Protein AF-A0A7K3S400-F1 (afdb_monomer_lite)

Structure (mmCIF, N/CA/C/O backbone):
data_AF-A0A7K3S400-F1
#
_entry.id   AF-A0A7K3S400-F1
#
loop_
_atom_site.group_PDB
_atom_site.id
_atom_site.type_symbol
_atom_site.label_atom_id
_atom_site.label_alt_id
_atom_site.label_comp_id
_atom_site.label_asym_id
_atom_site.label_entity_id
_atom_site.label_seq_id
_atom_site.pdbx_PDB_ins_code
_atom_site.Cartn_x
_atom_site.Cartn_y
_atom_site.Cartn_z
_atom_site.occupancy
_atom_site.B_iso_or_equiv
_atom_site.auth_seq_id
_atom_site.auth_comp_id
_atom_site.auth_asym_id
_atom_site.auth_atom_id
_atom_site.pdbx_PDB_model_num
ATOM 1 N N . MET A 1 1 ? -68.371 36.611 56.544 1.00 43.25 1 MET A N 1
ATOM 2 C CA . MET A 1 1 ? -67.011 36.038 56.450 1.00 43.25 1 MET A CA 1
ATOM 3 C C . MET A 1 1 ? -66.649 35.978 54.975 1.00 43.25 1 MET A C 1
ATOM 5 O O . MET A 1 1 ? -67.252 35.197 54.255 1.00 43.25 1 MET A O 1
ATOM 9 N N . ILE A 1 2 ? -65.786 36.878 54.501 1.00 48.59 2 ILE A N 1
ATOM 10 C CA . ILE A 1 2 ? -65.382 36.959 53.089 1.00 48.59 2 ILE A CA 1
ATOM 11 C C . ILE A 1 2 ? -64.054 36.212 52.967 1.00 48.59 2 ILE A C 1
ATOM 13 O O . ILE A 1 2 ? -63.055 36.638 53.541 1.00 48.59 2 ILE A O 1
ATOM 17 N N . VAL A 1 3 ? -64.057 35.078 52.267 1.00 57.28 3 VAL A N 1
ATOM 18 C CA . VAL A 1 3 ? -62.841 34.327 51.934 1.00 57.28 3 VAL A CA 1
ATOM 19 C C . VAL A 1 3 ? -62.101 35.106 50.848 1.00 57.28 3 VAL A C 1
ATOM 21 O O . VAL A 1 3 ? -62.495 35.101 49.682 1.00 57.28 3 VAL A O 1
ATOM 24 N N . MET A 1 4 ? -61.042 35.819 51.235 1.00 53.94 4 MET A N 1
ATOM 25 C CA . MET A 1 4 ? -60.085 36.392 50.289 1.00 53.94 4 MET A CA 1
ATOM 26 C C . MET A 1 4 ? -59.385 35.248 49.551 1.00 53.94 4 MET A C 1
ATOM 28 O O . MET A 1 4 ? -58.567 34.527 50.117 1.00 53.94 4 MET A O 1
ATOM 32 N N . SER A 1 5 ? -59.739 35.072 48.283 1.00 62.72 5 SER A N 1
ATOM 33 C CA . SER A 1 5 ? -59.093 34.123 47.379 1.00 62.72 5 SER A CA 1
ATOM 34 C C . SER A 1 5 ? -57.832 34.785 46.826 1.00 62.72 5 SER A C 1
ATOM 36 O O . SER A 1 5 ? -57.925 35.721 46.035 1.00 62.72 5 SER A O 1
ATOM 38 N N . ILE A 1 6 ? -56.653 34.352 47.269 1.00 66.12 6 ILE A N 1
ATOM 39 C CA . ILE A 1 6 ? -55.376 34.824 46.718 1.00 66.12 6 ILE A CA 1
ATOM 40 C C . ILE A 1 6 ? -55.213 34.205 45.318 1.00 66.12 6 ILE A C 1
ATOM 42 O O . ILE A 1 6 ? -55.325 32.981 45.198 1.00 66.12 6 ILE A O 1
ATOM 46 N N . PRO A 1 7 ? -54.929 34.983 44.257 1.00 62.22 7 PRO A N 1
ATOM 47 C CA . PRO A 1 7 ? -54.569 34.410 42.968 1.00 62.22 7 PRO A CA 1
ATOM 48 C C . PRO A 1 7 ? -53.211 33.709 43.102 1.00 62.22 7 PRO A C 1
ATOM 50 O O . PRO A 1 7 ? -52.197 34.342 43.393 1.00 62.22 7 PRO A O 1
ATOM 53 N N . GLN A 1 8 ? -53.187 32.387 42.919 1.00 60.69 8 GLN A N 1
ATOM 54 C CA . GLN A 1 8 ? -51.947 31.618 42.821 1.00 60.69 8 GLN A CA 1
ATOM 55 C C . GLN A 1 8 ? -51.192 32.087 41.570 1.00 60.69 8 GLN A C 1
ATOM 57 O O . GLN A 1 8 ? -51.557 31.748 40.444 1.00 60.69 8 GLN A O 1
ATOM 62 N N . ALA A 1 9 ? -50.159 32.907 41.761 1.00 63.12 9 ALA A N 1
ATOM 63 C CA . ALA A 1 9 ? -49.224 33.247 40.703 1.00 63.12 9 ALA A CA 1
ATOM 64 C C . ALA A 1 9 ? -48.483 31.965 40.296 1.00 63.12 9 ALA A C 1
ATOM 66 O O . ALA A 1 9 ? -47.734 31.389 41.083 1.00 63.12 9 ALA A O 1
ATOM 67 N N . ASN A 1 10 ? -48.741 31.497 39.075 1.00 63.38 10 ASN A N 1
ATOM 68 C CA . ASN A 1 10 ? -48.113 30.321 38.487 1.00 63.38 10 ASN A CA 1
ATOM 69 C C . ASN A 1 10 ? -46.596 30.562 38.374 1.00 63.38 10 ASN A C 1
ATOM 71 O O . ASN A 1 10 ? -46.142 31.270 37.474 1.00 63.38 10 ASN A O 1
ATOM 75 N N . ALA A 1 11 ? -45.816 30.037 39.320 1.00 63.47 11 ALA A N 1
ATOM 76 C CA . ALA A 1 11 ? -44.365 30.169 39.302 1.00 63.47 11 ALA A CA 1
ATOM 77 C C . ALA A 1 11 ? -43.780 29.350 38.132 1.00 63.47 11 ALA A C 1
ATOM 79 O O . ALA A 1 11 ? -44.200 28.207 37.922 1.00 63.47 11 ALA A O 1
ATOM 80 N N . PRO A 1 12 ? -42.813 29.888 37.364 1.00 61.78 12 PRO A N 1
ATOM 81 C CA . PRO A 1 12 ? -42.156 29.128 36.312 1.00 61.78 12 PRO A CA 1
ATOM 82 C C . PRO A 1 12 ? -41.442 27.924 36.932 1.00 61.78 12 PRO A C 1
ATOM 84 O O . PRO A 1 12 ? -40.574 28.052 37.795 1.00 61.78 12 PRO A O 1
ATOM 87 N N . GLN A 1 13 ? -41.856 26.737 36.500 1.00 64.38 13 GLN A N 1
ATOM 88 C CA . GLN A 1 13 ? -41.310 25.462 36.943 1.00 64.38 13 GLN A CA 1
ATOM 89 C C . GLN A 1 13 ? -39.895 25.356 36.371 1.00 64.38 13 GLN A C 1
ATOM 91 O O . GLN A 1 13 ? -39.720 25.075 35.184 1.00 64.38 13 GLN A O 1
ATOM 96 N N . TRP A 1 14 ? -38.880 25.634 37.188 1.00 62.66 14 TRP A N 1
ATOM 97 C CA . TRP A 1 14 ? -37.486 25.408 36.820 1.00 62.66 14 TRP A CA 1
ATOM 98 C C . TRP A 1 14 ? -37.253 23.905 36.653 1.00 62.66 14 TRP A C 1
ATOM 100 O O . TRP A 1 14 ? -36.912 23.201 37.600 1.00 62.66 14 TRP A O 1
ATOM 110 N N . GLN A 1 15 ? -37.473 23.397 35.441 1.00 68.50 15 GLN A N 1
ATOM 111 C CA . GLN A 1 15 ? -37.032 22.062 35.068 1.00 68.50 15 GLN A CA 1
ATOM 112 C C . GLN A 1 15 ? -35.504 22.093 34.931 1.00 68.50 15 GLN A C 1
ATOM 114 O O . GLN A 1 15 ? -34.984 22.936 34.193 1.00 68.50 15 GLN A O 1
ATOM 119 N N . PRO A 1 16 ? -34.762 21.200 35.608 1.00 67.56 16 PRO A N 1
ATOM 120 C CA . PRO A 1 16 ? -33.333 21.062 35.378 1.00 67.56 16 PRO A CA 1
ATOM 121 C C . PRO A 1 16 ? -33.105 20.729 33.901 1.00 67.56 16 PRO A C 1
ATOM 123 O O . PRO A 1 16 ? -33.532 19.676 33.424 1.00 67.56 16 PRO A O 1
ATOM 126 N N . GLN A 1 17 ? -32.463 21.628 33.153 1.00 68.81 17 GLN A N 1
ATOM 127 C CA . GLN A 1 17 ? -32.047 21.320 31.789 1.00 68.81 17 GLN A CA 1
ATOM 128 C C . GLN A 1 17 ? -31.092 20.119 31.836 1.00 68.81 17 GLN A C 1
ATOM 130 O O . GLN A 1 17 ? -30.155 20.124 32.642 1.00 68.81 17 GLN A O 1
ATOM 135 N N . PRO A 1 18 ? -31.301 19.080 31.005 1.00 69.75 18 PRO A N 1
ATOM 136 C CA . PRO A 1 18 ? -30.368 17.969 30.943 1.00 69.75 18 PRO A CA 1
ATOM 137 C C . PRO A 1 18 ? -28.983 18.519 30.576 1.00 69.75 18 PRO A C 1
ATOM 139 O O . PRO A 1 18 ? -28.890 19.393 29.707 1.00 69.75 18 PRO A O 1
ATOM 142 N N . PRO A 1 19 ? -27.908 18.047 31.231 1.00 76.12 19 PRO A N 1
ATOM 143 C CA . PRO A 1 19 ? -26.578 18.596 31.024 1.00 76.12 19 PRO A CA 1
ATOM 144 C C . PRO A 1 19 ? -26.208 18.540 29.534 1.00 76.12 19 PRO A C 1
ATOM 146 O O . PRO A 1 19 ? -26.548 17.561 28.855 1.00 76.12 19 PRO A O 1
ATOM 149 N N . PRO A 1 20 ? -25.516 19.565 29.000 1.00 70.62 20 PRO A N 1
ATOM 150 C CA . PRO A 1 20 ? -25.099 19.579 27.607 1.00 70.62 20 PRO A CA 1
ATOM 151 C C . PRO A 1 20 ? -24.282 18.317 27.327 1.00 70.62 20 PRO A C 1
ATOM 153 O O . PRO A 1 20 ? -23.253 18.069 27.959 1.00 70.62 20 PRO A O 1
ATOM 156 N N . ARG A 1 21 ? -24.772 17.481 26.403 1.00 65.06 21 ARG A N 1
ATOM 157 C CA . ARG A 1 21 ? -24.089 16.246 26.003 1.00 65.06 21 ARG A CA 1
ATOM 158 C C . ARG A 1 21 ? -22.699 16.633 25.517 1.00 65.06 21 ARG A C 1
ATOM 160 O O . ARG A 1 21 ? -22.576 17.303 24.491 1.00 65.06 21 ARG A O 1
ATOM 167 N N . SER A 1 22 ? -21.667 16.243 26.264 1.00 65.19 22 SER A N 1
ATOM 168 C CA . SER A 1 22 ? -20.299 16.588 25.896 1.00 65.19 22 SER A CA 1
ATOM 169 C C . SER A 1 22 ? -20.015 16.057 24.484 1.00 65.19 22 SER A C 1
ATOM 171 O O . SER A 1 22 ? -20.417 14.933 24.148 1.00 65.19 22 SER A O 1
ATOM 173 N N . PRO A 1 23 ? -19.374 16.855 23.612 1.00 62.19 23 PRO A N 1
ATOM 174 C CA . PRO A 1 23 ? -19.024 16.394 22.283 1.00 62.19 23 PRO A CA 1
ATOM 175 C C . PRO A 1 23 ? -18.038 15.244 22.464 1.00 62.19 23 PRO A C 1
ATOM 177 O O . PRO A 1 23 ? -16.897 15.450 22.881 1.00 62.19 23 PRO A O 1
ATOM 180 N N . ARG A 1 24 ? -18.500 14.012 22.205 1.00 59.25 24 ARG A N 1
ATOM 181 C CA . ARG A 1 24 ? -17.674 12.802 22.268 1.00 59.25 24 ARG A CA 1
ATOM 182 C C . ARG A 1 24 ? -16.384 13.091 21.509 1.00 59.25 24 ARG A C 1
ATOM 184 O O . ARG A 1 24 ? -16.431 13.319 20.299 1.00 59.25 24 ARG A O 1
ATOM 191 N N . LYS A 1 25 ? -15.251 13.126 22.222 1.00 54.25 25 LYS A N 1
ATOM 192 C CA . LYS A 1 25 ? -13.927 13.351 21.634 1.00 54.25 25 LYS A CA 1
ATOM 193 C C . LYS A 1 25 ? -13.743 12.313 20.530 1.00 54.25 25 LYS A C 1
ATOM 195 O O . LYS A 1 25 ? -13.561 11.128 20.796 1.00 54.25 25 LYS A O 1
ATOM 200 N N . LYS A 1 26 ? -13.895 12.754 19.280 1.00 58.75 26 LYS A N 1
ATOM 201 C CA . LYS A 1 26 ? -13.802 11.898 18.098 1.00 58.75 26 LYS A CA 1
ATOM 202 C C . LYS A 1 26 ? -12.414 11.264 18.099 1.00 58.75 26 LYS A C 1
ATOM 204 O O . LYS A 1 26 ? -11.418 11.979 18.146 1.00 58.75 26 LYS A O 1
ATOM 209 N N . HIS A 1 27 ? -12.375 9.936 18.061 1.00 60.62 27 HIS A N 1
ATOM 210 C CA . HIS A 1 27 ? -11.175 9.105 17.998 1.00 60.62 27 HIS A CA 1
ATOM 211 C C . HIS A 1 27 ? -10.303 9.473 16.780 1.00 60.62 27 HIS A C 1
ATOM 213 O O . HIS A 1 27 ? -10.408 8.850 15.729 1.00 60.62 27 HIS A O 1
ATOM 219 N N . ARG A 1 28 ? -9.451 10.501 16.898 1.00 66.75 28 ARG A N 1
ATOM 220 C CA . ARG A 1 28 ? -8.543 10.927 15.816 1.00 66.75 28 ARG A CA 1
ATOM 221 C C . ARG A 1 28 ? -7.261 10.099 15.747 1.00 66.75 28 ARG A C 1
ATOM 223 O O . ARG A 1 28 ? -6.623 10.082 14.706 1.00 66.75 28 ARG A O 1
ATOM 230 N N . VAL A 1 29 ? -6.924 9.380 16.819 1.00 68.06 29 VAL A N 1
ATOM 231 C CA . VAL A 1 29 ? -5.706 8.554 16.910 1.00 68.06 29 VAL A CA 1
ATOM 232 C C . VAL A 1 29 ? -5.695 7.443 15.854 1.00 68.06 29 VAL A C 1
ATOM 234 O O . VAL A 1 29 ? -4.664 7.173 15.257 1.00 68.06 29 VAL A O 1
ATOM 237 N N . PHE A 1 30 ? -6.850 6.848 15.548 1.00 64.19 30 PHE A N 1
ATOM 238 C CA . PHE A 1 30 ? -6.938 5.786 14.541 1.00 64.19 30 PHE A CA 1
ATOM 239 C C . PHE A 1 30 ? -6.718 6.305 13.113 1.00 64.19 30 PHE A C 1
ATOM 241 O O . PHE A 1 30 ? -5.998 5.688 12.335 1.00 64.19 30 PHE A O 1
ATOM 248 N N . LEU A 1 31 ? -7.287 7.473 12.792 1.00 73.19 31 LEU A N 1
ATOM 249 C CA . LEU A 1 31 ? -7.060 8.128 11.501 1.00 73.19 31 LEU A CA 1
ATOM 250 C C . LEU A 1 31 ? -5.572 8.464 11.332 1.00 73.19 31 LEU A C 1
ATOM 252 O O . LEU A 1 31 ? -5.038 8.300 10.247 1.00 73.19 31 LEU A O 1
ATOM 256 N N . TRP A 1 32 ? -4.890 8.835 12.418 1.00 78.31 32 TRP A N 1
ATOM 257 C CA . TRP A 1 32 ? -3.443 9.053 12.422 1.00 78.31 32 TRP A CA 1
ATOM 258 C C . TRP A 1 32 ? -2.621 7.783 12.167 1.00 78.31 32 TRP A C 1
ATOM 260 O O . TRP A 1 32 ? -1.641 7.862 11.437 1.00 78.31 32 TRP A O 1
ATOM 270 N N . VAL A 1 33 ? -3.007 6.622 12.710 1.00 81.19 33 VAL A N 1
ATOM 271 C CA . VAL A 1 33 ? -2.308 5.349 12.432 1.00 81.19 33 VAL A CA 1
ATOM 272 C C . VAL A 1 33 ? -2.476 4.945 10.969 1.00 81.19 33 VAL A C 1
ATOM 274 O O . VAL A 1 33 ? -1.486 4.654 10.306 1.00 81.19 33 VAL A O 1
ATOM 277 N N . PHE A 1 34 ? -3.708 4.992 10.449 1.00 81.94 34 PHE A N 1
ATOM 278 C CA . PHE A 1 34 ? -3.977 4.745 9.030 1.00 81.94 34 PHE A CA 1
ATOM 279 C C . PHE A 1 34 ? -3.169 5.699 8.145 1.00 81.94 34 PHE A C 1
ATOM 281 O O . PHE A 1 34 ? -2.462 5.264 7.246 1.00 81.94 34 PHE A O 1
ATOM 288 N N . LEU A 1 35 ? -3.201 6.997 8.459 1.00 85.81 35 LEU A N 1
ATOM 289 C CA . LEU A 1 35 ? -2.462 8.017 7.724 1.00 85.81 35 LEU A CA 1
ATOM 290 C C . LEU A 1 35 ? -0.945 7.795 7.784 1.00 85.81 35 LEU A C 1
ATOM 292 O O . LEU A 1 35 ? -0.278 7.985 6.776 1.00 85.81 35 LEU A O 1
ATOM 296 N N . GLY A 1 36 ? -0.402 7.373 8.928 1.00 88.50 36 GLY A N 1
ATOM 297 C CA . GLY A 1 36 ? 1.021 7.067 9.075 1.00 88.50 36 GLY A CA 1
ATOM 298 C C . GLY A 1 36 ? 1.456 5.871 8.230 1.00 88.50 36 GLY A C 1
ATOM 299 O O . GLY A 1 36 ? 2.476 5.949 7.551 1.00 88.50 36 GLY A O 1
ATOM 300 N N . VAL A 1 37 ? 0.662 4.796 8.220 1.00 87.94 37 VAL A N 1
ATOM 301 C CA . VAL A 1 37 ? 0.926 3.615 7.381 1.00 87.94 37 VAL A CA 1
ATOM 302 C C . VAL A 1 37 ? 0.807 3.967 5.896 1.00 87.94 37 VAL A C 1
ATOM 304 O O . VAL A 1 37 ? 1.712 3.635 5.134 1.00 87.94 37 VAL A O 1
ATOM 307 N N . GLN A 1 38 ? -0.225 4.720 5.493 1.00 89.00 38 GLN A N 1
ATOM 308 C CA . GLN A 1 38 ? -0.350 5.209 4.114 1.00 89.00 38 GLN A CA 1
ATOM 309 C C . GLN A 1 38 ? 0.842 6.069 3.706 1.00 89.00 38 GLN A C 1
ATOM 311 O O . GLN A 1 38 ? 1.369 5.899 2.614 1.00 89.00 38 GLN A O 1
ATOM 316 N N . LEU A 1 39 ? 1.283 6.986 4.571 1.00 93.12 39 LEU A N 1
ATOM 317 C CA . LEU A 1 39 ? 2.412 7.860 4.270 1.00 93.12 39 LEU A CA 1
ATOM 318 C C . LEU A 1 39 ? 3.712 7.060 4.129 1.00 93.12 39 LEU A C 1
ATOM 320 O O . LEU A 1 39 ? 4.500 7.349 3.236 1.00 93.12 39 LEU A O 1
ATOM 324 N N . LEU A 1 40 ? 3.917 6.035 4.960 1.00 92.44 40 LEU A N 1
ATOM 325 C CA . LEU A 1 40 ? 5.066 5.135 4.857 1.00 92.44 40 LEU A CA 1
ATOM 326 C C . LEU A 1 40 ? 5.084 4.409 3.504 1.00 92.44 40 LEU A C 1
ATOM 328 O O . LEU A 1 40 ? 6.095 4.453 2.804 1.00 92.44 40 LEU A O 1
ATOM 332 N N . PHE A 1 41 ? 3.968 3.779 3.122 1.00 89.75 41 PHE A N 1
ATOM 333 C CA . PHE A 1 41 ? 3.857 3.080 1.839 1.00 89.75 41 PHE A CA 1
ATOM 334 C C . PHE A 1 41 ? 3.972 4.030 0.650 1.00 89.75 41 PHE A C 1
ATOM 336 O O . PHE A 1 41 ? 4.627 3.697 -0.331 1.00 89.75 41 PHE A O 1
ATOM 343 N N . LEU A 1 42 ? 3.406 5.231 0.755 1.00 91.81 42 LEU A N 1
ATOM 344 C CA . LEU A 1 42 ? 3.511 6.257 -0.274 1.00 91.81 42 LEU A CA 1
ATOM 345 C C . LEU A 1 42 ? 4.959 6.730 -0.456 1.00 91.81 42 LEU A C 1
ATOM 347 O O . LEU A 1 42 ? 5.429 6.821 -1.586 1.00 91.81 42 LEU A O 1
ATOM 351 N N . ILE A 1 43 ? 5.682 6.998 0.636 1.00 93.81 43 ILE A N 1
ATOM 352 C CA . ILE A 1 43 ? 7.106 7.362 0.582 1.00 93.81 43 ILE A CA 1
ATOM 353 C C . ILE A 1 43 ? 7.911 6.224 -0.052 1.00 93.81 43 ILE A C 1
ATOM 355 O O . ILE A 1 43 ? 8.748 6.473 -0.917 1.00 93.81 43 ILE A O 1
ATOM 359 N N . TRP A 1 44 ? 7.635 4.978 0.336 1.00 91.31 44 TRP A N 1
ATOM 360 C CA . TRP A 1 44 ? 8.314 3.808 -0.215 1.00 91.31 44 TRP A CA 1
ATOM 361 C C . TRP A 1 44 ? 8.019 3.600 -1.708 1.00 91.31 44 TRP A C 1
ATOM 363 O O . TRP A 1 44 ? 8.933 3.307 -2.473 1.00 91.31 44 TRP A O 1
ATOM 373 N N . LEU A 1 45 ? 6.780 3.839 -2.147 1.00 90.44 45 LEU A N 1
ATOM 374 C CA . LEU A 1 45 ? 6.385 3.819 -3.557 1.00 90.44 45 LEU A CA 1
ATOM 375 C C . LEU A 1 45 ? 7.132 4.890 -4.363 1.00 90.44 45 LEU A C 1
ATOM 377 O O . LEU A 1 45 ? 7.681 4.589 -5.418 1.00 90.44 45 LEU A O 1
ATOM 381 N N . ILE A 1 46 ? 7.179 6.130 -3.863 1.00 89.75 46 ILE A N 1
ATOM 382 C CA . ILE A 1 46 ? 7.889 7.238 -4.520 1.00 89.75 46 ILE A CA 1
ATOM 383 C C . ILE A 1 46 ? 9.383 6.915 -4.633 1.00 89.75 46 ILE A C 1
ATOM 385 O O . ILE A 1 46 ? 9.969 7.119 -5.693 1.00 89.75 46 ILE A O 1
ATOM 389 N N . ALA A 1 47 ? 9.985 6.365 -3.575 1.00 88.38 47 ALA A N 1
ATOM 390 C CA . ALA A 1 47 ? 11.372 5.912 -3.599 1.00 88.38 47 ALA A CA 1
ATOM 391 C C . ALA A 1 47 ? 11.594 4.779 -4.619 1.00 88.38 47 ALA A C 1
ATOM 393 O O . ALA A 1 47 ? 12.578 4.807 -5.352 1.00 88.38 47 ALA A O 1
ATOM 394 N N . GLY A 1 48 ? 10.663 3.824 -4.716 1.00 85.12 48 GLY A N 1
ATOM 395 C CA . GLY A 1 48 ? 10.707 2.743 -5.704 1.00 85.12 48 GLY A CA 1
ATOM 396 C C . GLY A 1 48 ? 10.625 3.249 -7.147 1.00 85.12 48 GLY A C 1
ATOM 397 O O . GLY A 1 48 ? 11.404 2.820 -7.995 1.00 85.12 48 GLY A O 1
ATOM 398 N N . ILE A 1 49 ? 9.753 4.220 -7.425 1.00 84.94 49 ILE A N 1
ATOM 399 C CA . ILE A 1 49 ? 9.672 4.859 -8.749 1.00 84.94 49 ILE A CA 1
ATOM 400 C C . ILE A 1 49 ? 10.961 5.638 -9.047 1.00 84.94 49 ILE A C 1
ATOM 402 O O . ILE A 1 49 ? 11.508 5.522 -10.140 1.00 84.94 49 ILE A O 1
ATOM 406 N N . ALA A 1 50 ? 11.485 6.388 -8.073 1.00 83.38 50 ALA A N 1
ATOM 407 C CA . ALA A 1 50 ? 12.728 7.140 -8.235 1.00 83.38 50 ALA A CA 1
ATOM 408 C C . ALA A 1 50 ? 13.939 6.224 -8.489 1.00 83.38 50 ALA A C 1
ATOM 410 O O . ALA A 1 50 ? 14.821 6.583 -9.267 1.00 83.38 50 ALA A O 1
ATOM 411 N N . SER A 1 51 ? 13.960 5.020 -7.906 1.00 76.00 51 SER A N 1
ATOM 412 C CA . SER A 1 51 ? 15.029 4.038 -8.138 1.00 76.00 51 SER A CA 1
ATOM 413 C C . SER A 1 51 ? 15.066 3.452 -9.555 1.00 76.00 51 SER A C 1
ATOM 415 O O . SER A 1 51 ? 16.083 2.887 -9.929 1.00 76.00 51 SER A O 1
ATOM 417 N N . GLY A 1 52 ? 13.995 3.611 -10.340 1.00 68.75 52 GLY A N 1
ATOM 418 C CA . GLY A 1 52 ? 13.917 3.204 -11.750 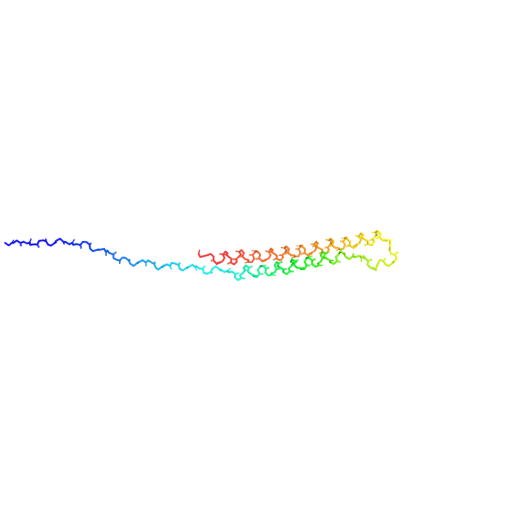1.00 68.75 52 GLY A CA 1
ATOM 419 C C . GLY A 1 52 ? 14.167 4.317 -12.766 1.00 68.75 52 GLY A C 1
ATOM 420 O O . GLY A 1 52 ? 13.890 4.146 -13.947 1.00 68.75 52 GLY A O 1
ATOM 421 N N . SER A 1 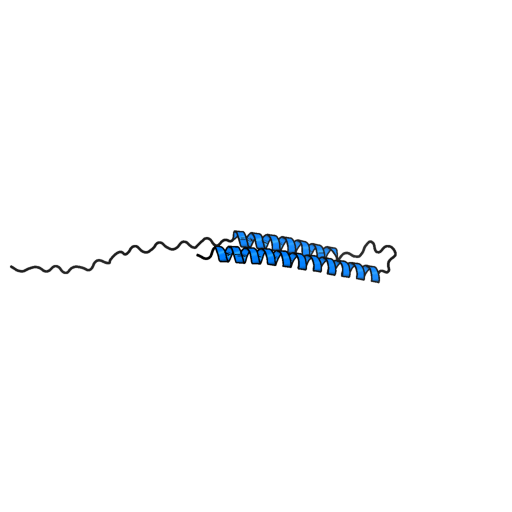53 ? 14.563 5.501 -12.292 1.00 61.69 53 SER A N 1
ATOM 422 C CA . SER A 1 53 ? 14.849 6.672 -13.134 1.00 61.69 53 SER A CA 1
ATOM 423 C C . SER A 1 53 ? 16.345 6.966 -13.267 1.00 61.69 53 SER A C 1
ATOM 425 O O . SER A 1 53 ? 16.723 8.041 -13.737 1.00 61.69 53 SER A O 1
ATOM 427 N N . GLY A 1 54 ? 17.194 6.032 -12.827 1.00 60.94 54 GLY A N 1
ATOM 428 C CA . GLY A 1 54 ? 18.630 6.125 -13.040 1.00 60.94 54 GLY A CA 1
ATOM 429 C C . GLY A 1 54 ? 18.943 5.930 -14.519 1.00 60.94 54 GLY A C 1
ATOM 430 O O . GLY A 1 54 ? 18.237 5.236 -15.235 1.00 60.94 54 GLY A O 1
ATOM 431 N N . THR A 1 55 ? 20.002 6.552 -15.024 1.00 59.47 55 THR A N 1
ATOM 432 C CA . THR A 1 55 ? 20.616 6.020 -16.244 1.00 59.47 55 THR A CA 1
ATOM 433 C C . THR A 1 55 ? 21.191 4.656 -15.885 1.00 59.47 55 THR A C 1
ATOM 435 O O . THR A 1 55 ? 21.882 4.597 -14.869 1.00 59.47 55 THR A O 1
ATOM 438 N N . PRO A 1 56 ? 20.963 3.580 -16.652 1.00 62.19 56 PRO A N 1
ATOM 439 C CA . PRO A 1 56 ? 21.520 2.286 -16.298 1.00 62.19 56 PRO A CA 1
ATOM 440 C C . PRO A 1 56 ? 23.044 2.358 -16.436 1.00 62.19 56 PRO A C 1
ATOM 442 O O . PRO A 1 56 ? 23.602 2.329 -17.534 1.00 62.19 56 PRO A O 1
ATOM 445 N N . GLU A 1 57 ? 23.721 2.539 -15.301 1.00 63.88 57 GLU A N 1
ATOM 446 C CA . GLU A 1 57 ? 25.165 2.803 -15.252 1.00 63.88 57 GLU A CA 1
ATOM 447 C C . GLU A 1 57 ? 25.982 1.527 -15.516 1.00 63.88 57 GLU A C 1
ATOM 449 O O . GLU A 1 57 ? 27.173 1.610 -15.805 1.00 63.88 57 GLU A O 1
ATOM 454 N N . ASP A 1 58 ? 25.331 0.355 -15.491 1.00 67.31 58 ASP A N 1
ATOM 455 C CA . ASP A 1 58 ? 25.986 -0.956 -15.479 1.00 67.31 58 ASP A CA 1
ATOM 456 C C . ASP A 1 58 ? 25.355 -1.961 -16.472 1.00 67.31 58 ASP A C 1
ATOM 458 O O . ASP A 1 58 ? 25.057 -3.110 -16.148 1.00 67.31 58 ASP A O 1
ATOM 462 N N . CYS A 1 59 ? 25.136 -1.544 -17.727 1.00 70.06 59 CYS A N 1
ATOM 463 C CA . CYS A 1 59 ? 24.609 -2.435 -18.779 1.00 70.06 59 CYS A CA 1
ATOM 464 C C . CYS A 1 59 ? 25.595 -3.528 -19.247 1.00 70.06 59 CYS A C 1
ATOM 466 O O . CYS A 1 59 ? 25.231 -4.371 -20.069 1.00 70.06 59 CYS A O 1
ATOM 468 N N . GLY A 1 60 ? 26.835 -3.549 -18.746 1.00 74.81 60 GLY A N 1
ATOM 469 C CA . GLY A 1 60 ? 27.824 -4.584 -19.055 1.00 74.81 60 GLY A CA 1
ATOM 470 C C . GLY A 1 60 ? 27.990 -4.843 -20.560 1.00 74.81 60 GLY A C 1
ATOM 471 O O . GLY A 1 60 ? 28.392 -3.962 -21.316 1.00 74.81 60 GLY A O 1
ATOM 472 N N . THR A 1 61 ? 27.698 -6.076 -20.989 1.00 76.75 61 THR A N 1
ATOM 473 C CA . THR A 1 61 ? 27.790 -6.518 -22.397 1.00 76.75 61 THR A CA 1
ATOM 474 C C . THR A 1 61 ? 26.453 -6.492 -23.144 1.00 76.75 61 THR A C 1
ATOM 476 O O . THR A 1 61 ? 26.407 -6.867 -24.316 1.00 76.75 61 THR A O 1
ATOM 479 N N . LEU A 1 62 ? 25.362 -6.086 -22.485 1.00 76.50 62 LEU A N 1
ATOM 480 C CA . LEU A 1 62 ? 24.032 -6.077 -23.085 1.00 76.50 62 LEU A CA 1
ATOM 481 C C . LEU A 1 62 ? 23.835 -4.870 -24.002 1.00 76.50 62 LEU A C 1
ATOM 483 O O . LEU A 1 62 ? 24.374 -3.784 -23.784 1.00 76.50 62 LEU A O 1
ATOM 487 N N . ASP A 1 63 ? 22.991 -5.069 -25.013 1.00 81.44 63 ASP A N 1
ATOM 488 C CA . ASP A 1 63 ? 22.497 -3.986 -25.851 1.00 81.44 63 ASP A CA 1
ATOM 489 C C . ASP A 1 63 ? 21.788 -2.931 -24.984 1.00 81.44 63 ASP A C 1
ATOM 491 O O . ASP A 1 63 ? 21.004 -3.266 -24.088 1.00 81.44 63 ASP A O 1
ATOM 495 N N . LYS A 1 64 ? 22.048 -1.648 -25.263 1.00 78.50 64 LYS A N 1
ATOM 496 C CA . LYS A 1 64 ? 21.448 -0.513 -24.546 1.00 78.50 64 LYS A CA 1
ATOM 497 C C . LYS A 1 64 ? 19.924 -0.588 -24.544 1.00 78.50 64 LYS A C 1
ATOM 499 O O . LYS A 1 64 ? 19.303 -0.195 -23.561 1.00 78.50 64 LYS A O 1
ATOM 504 N N . GLN A 1 65 ? 19.328 -1.102 -25.621 1.00 82.25 65 GLN A N 1
ATOM 505 C CA . GLN A 1 65 ? 17.879 -1.231 -25.710 1.00 82.25 65 GLN A CA 1
ATOM 506 C C . GLN A 1 65 ? 17.342 -2.289 -24.741 1.00 82.25 65 GLN A C 1
ATOM 508 O O . GLN A 1 65 ? 16.437 -2.001 -23.966 1.00 82.25 65 GLN A O 1
ATOM 513 N N . ALA A 1 66 ? 17.966 -3.469 -24.701 1.00 82.75 66 ALA A N 1
ATOM 514 C CA . ALA A 1 66 ? 17.573 -4.535 -23.780 1.00 82.75 66 ALA A CA 1
ATOM 515 C C . ALA A 1 66 ? 17.772 -4.133 -22.308 1.00 82.75 66 ALA A C 1
ATOM 517 O O . ALA A 1 66 ? 16.993 -4.530 -21.446 1.00 82.75 66 ALA A O 1
ATOM 518 N N . CYS A 1 67 ? 18.799 -3.330 -22.025 1.00 82.69 67 CYS A N 1
ATOM 519 C CA . CYS A 1 67 ? 19.079 -2.815 -20.689 1.00 82.69 67 CYS A CA 1
ATOM 520 C C . CYS A 1 67 ? 18.006 -1.819 -20.210 1.00 82.69 67 CYS A C 1
ATOM 522 O O . CYS A 1 67 ? 17.461 -1.982 -19.119 1.00 82.69 67 CYS A O 1
ATOM 524 N N . ASN A 1 68 ? 17.637 -0.850 -21.057 1.00 82.69 68 ASN A N 1
ATOM 525 C CA . ASN A 1 68 ? 16.561 0.102 -20.761 1.00 82.69 68 ASN A CA 1
ATOM 526 C C . ASN A 1 68 ? 15.202 -0.600 -20.594 1.00 82.69 68 ASN A C 1
ATOM 528 O O . ASN A 1 68 ? 14.432 -0.265 -19.693 1.00 82.69 68 ASN A O 1
ATOM 532 N N . ASP A 1 69 ? 14.911 -1.590 -21.444 1.00 84.19 69 ASP A N 1
ATOM 533 C CA . ASP A 1 69 ? 13.674 -2.369 -21.358 1.00 84.19 69 ASP A CA 1
ATOM 534 C C . ASP A 1 69 ? 13.613 -3.179 -20.053 1.00 84.19 69 ASP A C 1
ATOM 536 O O . ASP A 1 69 ? 12.561 -3.247 -19.412 1.00 84.19 69 ASP A O 1
ATOM 540 N N . ALA A 1 70 ? 14.742 -3.759 -19.627 1.00 83.81 70 ALA A N 1
ATOM 541 C CA . ALA A 1 70 ? 14.842 -4.523 -18.388 1.00 83.81 70 ALA A CA 1
ATOM 542 C C . ALA A 1 70 ? 14.682 -3.647 -17.138 1.00 83.81 70 ALA A C 1
ATOM 544 O O . ALA A 1 70 ? 13.972 -4.046 -16.215 1.00 83.81 70 ALA A O 1
ATOM 545 N N . GLU A 1 71 ? 15.297 -2.462 -17.107 1.00 83.94 71 GLU A N 1
ATOM 546 C CA . GLU A 1 71 ? 15.135 -1.509 -16.005 1.00 83.94 71 GLU A CA 1
ATOM 547 C C . GLU A 1 71 ? 13.672 -1.074 -15.872 1.00 83.94 71 GLU A C 1
ATOM 549 O O . GLU A 1 71 ? 13.068 -1.241 -14.813 1.00 83.94 71 GLU A O 1
ATOM 554 N N . ASN A 1 72 ? 13.064 -0.620 -16.971 1.00 84.44 72 ASN A N 1
ATOM 555 C CA . ASN A 1 72 ? 11.679 -0.160 -16.971 1.00 84.44 72 ASN A CA 1
ATOM 556 C C . ASN A 1 72 ? 10.697 -1.283 -16.585 1.00 84.44 72 ASN A C 1
ATOM 558 O O . ASN A 1 72 ? 9.773 -1.072 -15.795 1.00 84.44 72 ASN A O 1
ATOM 562 N N . ALA A 1 73 ? 10.917 -2.503 -17.088 1.00 86.94 73 ALA A N 1
ATOM 563 C CA . ALA A 1 73 ? 10.141 -3.672 -16.684 1.00 86.94 73 ALA A CA 1
ATOM 564 C C . ALA A 1 73 ? 10.341 -4.000 -15.195 1.00 86.94 73 ALA A C 1
ATOM 566 O O . ALA A 1 73 ? 9.368 -4.274 -14.490 1.00 86.94 73 ALA A O 1
ATOM 567 N N . GLY A 1 74 ? 11.578 -3.928 -14.697 1.00 84.62 74 GLY A N 1
ATOM 568 C CA . GLY A 1 74 ? 11.919 -4.140 -13.293 1.00 84.62 74 GLY A CA 1
ATOM 569 C C . GLY A 1 74 ? 11.223 -3.143 -12.368 1.00 84.62 74 GLY A C 1
ATOM 570 O O . GLY A 1 74 ? 10.624 -3.545 -11.370 1.00 84.62 74 GLY A O 1
ATOM 571 N N . THR A 1 75 ? 11.208 -1.86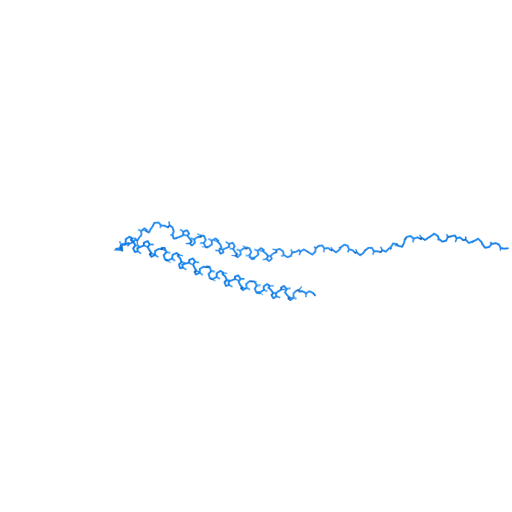0 -12.730 1.00 86.94 75 THR A N 1
ATOM 572 C CA . THR A 1 75 ? 10.481 -0.818 -11.997 1.00 86.94 75 THR A CA 1
ATOM 573 C C . THR A 1 75 ? 8.979 -1.042 -12.046 1.00 86.94 75 THR A C 1
ATOM 575 O O . THR A 1 75 ? 8.329 -0.969 -11.007 1.00 86.94 75 THR A O 1
ATOM 578 N N . ALA A 1 76 ? 8.411 -1.373 -13.208 1.00 88.06 76 ALA A N 1
ATOM 579 C CA . ALA A 1 76 ? 6.981 -1.645 -13.330 1.00 88.06 76 ALA A CA 1
ATOM 580 C C . ALA A 1 76 ? 6.546 -2.833 -12.455 1.00 88.06 76 ALA A C 1
ATOM 582 O O . ALA A 1 76 ? 5.534 -2.753 -11.755 1.00 88.06 76 ALA A O 1
ATOM 583 N N . ILE A 1 77 ? 7.334 -3.912 -12.443 1.00 89.81 77 ILE A N 1
ATOM 584 C CA . ILE A 1 77 ? 7.092 -5.084 -11.593 1.00 89.81 77 ILE A CA 1
ATOM 585 C C . ILE A 1 77 ? 7.251 -4.710 -10.117 1.00 89.81 77 ILE A C 1
ATOM 587 O O . ILE A 1 77 ? 6.378 -5.030 -9.309 1.00 89.81 77 ILE A O 1
ATOM 591 N N . GLY A 1 78 ? 8.326 -4.002 -9.762 1.00 87.81 78 GLY A N 1
ATOM 592 C CA . GLY A 1 78 ? 8.586 -3.556 -8.395 1.00 87.81 78 GLY A CA 1
ATOM 593 C C . GLY A 1 78 ? 7.449 -2.691 -7.854 1.00 87.81 78 GLY A C 1
ATOM 594 O O . GLY A 1 78 ? 6.868 -3.005 -6.818 1.00 87.81 78 GLY A O 1
ATOM 595 N N . VAL A 1 79 ? 7.059 -1.657 -8.598 1.00 91.06 79 VAL A N 1
ATOM 596 C CA . VAL A 1 79 ? 5.940 -0.766 -8.260 1.00 91.06 79 VAL A CA 1
ATOM 597 C C . VAL A 1 79 ? 4.626 -1.545 -8.175 1.00 91.06 79 VAL A C 1
ATOM 599 O O . VAL A 1 79 ? 3.866 -1.358 -7.225 1.00 91.06 79 VAL A O 1
ATOM 602 N N . GLY A 1 80 ? 4.370 -2.462 -9.112 1.00 90.12 80 GLY A N 1
ATOM 603 C CA . GLY A 1 80 ? 3.181 -3.314 -9.099 1.00 90.12 80 GLY A CA 1
ATOM 604 C C . GLY A 1 80 ? 3.075 -4.171 -7.833 1.00 90.12 80 GLY A C 1
ATOM 605 O O . GLY A 1 80 ? 2.021 -4.201 -7.197 1.00 90.12 80 GLY A O 1
ATOM 606 N N . LEU A 1 81 ? 4.172 -4.812 -7.417 1.00 90.94 81 LEU A N 1
ATOM 607 C CA . LEU A 1 81 ? 4.221 -5.607 -6.185 1.00 90.94 81 LEU A CA 1
ATOM 608 C C . LEU A 1 81 ? 3.998 -4.750 -4.934 1.00 90.94 81 LEU A C 1
ATOM 610 O O . LEU A 1 81 ? 3.253 -5.163 -4.043 1.00 90.94 81 LEU A O 1
ATOM 614 N N . ILE A 1 82 ? 4.589 -3.550 -4.885 1.00 91.00 82 ILE A N 1
ATOM 615 C CA . ILE A 1 82 ? 4.384 -2.596 -3.787 1.00 91.00 82 ILE A CA 1
ATOM 616 C C . ILE A 1 82 ? 2.903 -2.223 -3.677 1.00 91.00 82 ILE A C 1
ATOM 618 O O . ILE A 1 82 ? 2.351 -2.277 -2.582 1.00 91.00 82 ILE A O 1
ATOM 622 N N . ILE A 1 83 ? 2.240 -1.902 -4.794 1.00 91.50 83 ILE A N 1
ATOM 623 C CA . ILE A 1 83 ? 0.819 -1.521 -4.812 1.00 91.50 83 ILE A CA 1
ATOM 624 C C . ILE A 1 83 ? -0.078 -2.677 -4.362 1.00 91.50 83 ILE A C 1
ATOM 626 O O . ILE A 1 83 ? -0.992 -2.465 -3.568 1.00 91.50 83 ILE A O 1
ATOM 630 N N . VAL A 1 84 ? 0.167 -3.901 -4.839 1.00 93.38 84 VAL A N 1
ATOM 631 C CA . VAL A 1 84 ? -0.631 -5.072 -4.439 1.00 93.38 84 VAL A CA 1
ATOM 632 C C . VAL A 1 84 ? -0.476 -5.344 -2.945 1.00 93.38 84 VAL A C 1
ATOM 634 O O . VAL A 1 84 ? -1.473 -5.520 -2.243 1.00 93.38 84 VAL A O 1
ATOM 637 N N . LEU A 1 85 ? 0.761 -5.340 -2.443 1.00 91.44 85 LEU A N 1
ATOM 638 C CA . LEU A 1 85 ? 1.036 -5.527 -1.022 1.00 91.44 85 LEU A CA 1
ATOM 639 C C . LEU A 1 85 ? 0.394 -4.416 -0.179 1.00 91.44 85 LEU A C 1
ATOM 641 O O . LEU A 1 85 ? -0.222 -4.700 0.849 1.00 91.44 85 LEU A O 1
ATOM 645 N N . TRP A 1 86 ? 0.469 -3.171 -0.647 1.00 91.19 86 TRP A N 1
ATOM 646 C CA . TRP A 1 86 ? -0.167 -2.022 -0.014 1.00 91.19 86 TRP A CA 1
ATOM 647 C C . TRP A 1 86 ? -1.693 -2.185 0.060 1.00 91.19 86 TRP A C 1
ATOM 649 O O . TRP A 1 86 ? -2.272 -2.071 1.141 1.00 91.19 86 TRP A O 1
ATOM 659 N N . ALA A 1 87 ? -2.337 -2.578 -1.042 1.00 90.81 87 ALA A N 1
ATOM 660 C CA . ALA A 1 87 ? -3.778 -2.812 -1.094 1.00 90.81 87 ALA A CA 1
ATOM 661 C C . ALA A 1 87 ? -4.236 -3.906 -0.114 1.00 90.81 87 ALA A C 1
ATOM 663 O O . ALA A 1 87 ? -5.270 -3.761 0.539 1.00 90.81 87 ALA A O 1
ATOM 664 N N . VAL A 1 88 ? -3.467 -4.989 0.036 1.00 94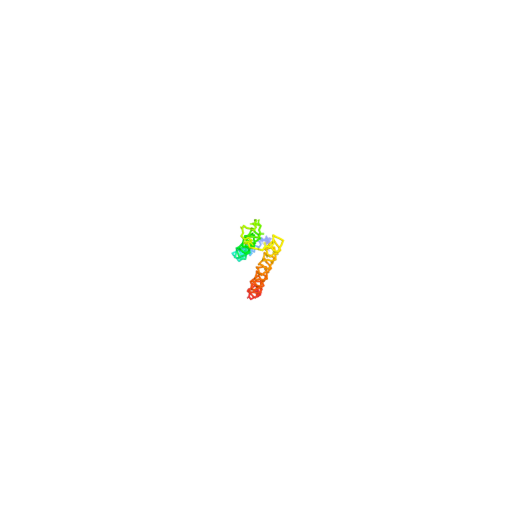.19 88 VAL A N 1
ATOM 665 C CA . VAL A 1 88 ? -3.770 -6.055 1.008 1.00 94.19 88 VAL A CA 1
ATOM 666 C C . VAL A 1 88 ? -3.735 -5.518 2.440 1.00 94.19 88 VAL A C 1
ATOM 668 O O . VAL A 1 88 ? -4.647 -5.789 3.224 1.00 94.19 88 VAL A O 1
ATOM 671 N N . VAL A 1 89 ? -2.714 -4.728 2.779 1.00 89.00 89 VAL A N 1
ATOM 672 C CA . VAL A 1 89 ? -2.590 -4.091 4.098 1.00 89.00 89 VAL A CA 1
ATOM 673 C C . VAL A 1 89 ? -3.778 -3.159 4.357 1.00 89.00 89 VAL A C 1
ATOM 675 O O . VAL A 1 89 ? -4.425 -3.278 5.401 1.00 89.00 89 VAL A O 1
ATOM 678 N N . ASP A 1 90 ? -4.133 -2.310 3.390 1.00 87.06 90 ASP A N 1
ATOM 679 C CA . ASP A 1 90 ? -5.298 -1.417 3.454 1.00 87.06 90 ASP A CA 1
ATOM 680 C C . ASP A 1 90 ? -6.610 -2.180 3.688 1.00 87.06 90 ASP A C 1
ATOM 682 O O . ASP A 1 90 ? -7.430 -1.785 4.523 1.00 87.06 90 ASP A O 1
ATOM 686 N N . VAL A 1 91 ? -6.802 -3.313 3.006 1.00 89.44 91 VAL A N 1
ATOM 687 C CA . VAL A 1 91 ? -7.979 -4.176 3.182 1.00 89.44 91 VAL A CA 1
ATOM 688 C C . VAL A 1 91 ? -8.028 -4.757 4.596 1.00 89.44 91 VAL A C 1
ATOM 690 O O . VAL A 1 91 ? -9.078 -4.706 5.239 1.00 89.44 91 VAL A O 1
ATOM 693 N N . ILE A 1 92 ? -6.910 -5.262 5.125 1.00 90.06 92 ILE A N 1
ATOM 694 C CA . ILE A 1 92 ? -6.845 -5.817 6.488 1.00 90.06 92 ILE A CA 1
ATOM 695 C C . ILE A 1 92 ? -7.163 -4.736 7.530 1.00 90.06 92 ILE A C 1
ATOM 697 O O . ILE A 1 92 ? -7.975 -4.967 8.436 1.00 90.06 92 ILE A O 1
ATOM 701 N N . LEU A 1 93 ? -6.571 -3.545 7.395 1.00 86.00 93 LEU A N 1
ATOM 702 C CA . LEU A 1 93 ? -6.841 -2.394 8.265 1.00 86.00 93 LEU A CA 1
ATOM 703 C C . LEU A 1 93 ? -8.305 -1.943 8.166 1.00 86.00 93 LEU A C 1
ATOM 705 O O . LEU A 1 93 ? -8.946 -1.693 9.191 1.00 86.00 93 LEU A O 1
ATOM 709 N N . GLY A 1 94 ? -8.855 -1.894 6.952 1.00 83.06 94 GLY A N 1
ATOM 710 C CA . GLY A 1 94 ? -10.244 -1.532 6.684 1.00 83.06 94 GLY A CA 1
ATOM 711 C C . GLY A 1 94 ? -11.248 -2.513 7.293 1.00 83.06 94 GLY A C 1
ATOM 712 O O . GLY A 1 94 ? -12.208 -2.087 7.941 1.00 83.06 94 GLY A O 1
ATOM 713 N N . ILE A 1 95 ? -11.012 -3.821 7.156 1.00 86.25 95 ILE A N 1
ATOM 714 C CA . ILE A 1 95 ? -11.870 -4.871 7.728 1.00 86.25 95 ILE A CA 1
ATOM 715 C C . ILE A 1 95 ? -11.773 -4.877 9.254 1.00 86.25 95 ILE A C 1
ATOM 717 O O . ILE A 1 95 ? -12.802 -4.8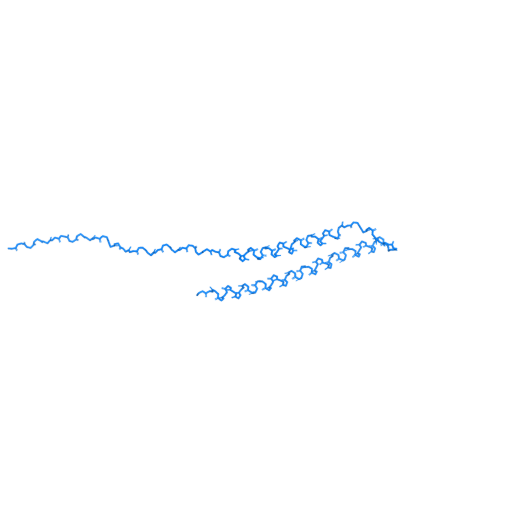49 9.932 1.00 86.25 95 ILE A O 1
ATOM 721 N N . THR A 1 96 ? -10.560 -4.846 9.812 1.00 84.00 96 THR A N 1
ATOM 722 C CA . THR A 1 96 ? -10.347 -4.786 11.269 1.00 84.00 96 THR A CA 1
ATOM 723 C C . THR A 1 96 ? -11.071 -3.582 11.871 1.00 84.00 96 THR A C 1
ATOM 725 O O . THR A 1 96 ? -11.732 -3.686 12.907 1.00 84.00 96 THR A O 1
ATOM 728 N N . TYR A 1 97 ? -11.032 -2.440 11.178 1.00 77.38 97 TYR A N 1
ATOM 729 C CA . TYR A 1 97 ? -11.796 -1.260 11.555 1.00 77.38 97 TYR A CA 1
ATOM 730 C C . TYR A 1 97 ? -13.304 -1.461 11.444 1.00 77.38 97 TYR A C 1
ATOM 732 O O . TYR A 1 97 ? -14.025 -1.065 12.358 1.00 77.38 97 TYR A O 1
ATOM 740 N N . ALA A 1 98 ? -13.802 -2.041 10.351 1.00 79.69 98 ALA A N 1
ATOM 741 C CA . ALA A 1 98 ? -15.229 -2.286 10.175 1.00 79.69 98 ALA A CA 1
ATOM 742 C C . ALA A 1 98 ? -15.784 -3.133 11.330 1.00 79.69 98 ALA A C 1
ATOM 744 O O . ALA A 1 98 ? -16.819 -2.779 11.900 1.00 79.69 98 ALA A O 1
ATOM 745 N N . VAL A 1 99 ? -15.040 -4.164 11.745 1.00 83.44 99 VAL A N 1
ATOM 746 C CA . VAL A 1 99 ? -15.353 -4.996 12.913 1.00 83.44 99 VAL A CA 1
ATOM 747 C C . VAL A 1 99 ? -15.308 -4.174 14.201 1.00 83.44 99 VAL A C 1
ATOM 749 O O . VAL A 1 99 ? -16.294 -4.141 14.935 1.00 83.44 99 VAL A O 1
ATOM 752 N N . TYR A 1 100 ? -14.220 -3.441 14.465 1.00 76.88 100 TYR A N 1
ATOM 753 C CA . TYR A 1 100 ? -14.079 -2.639 15.687 1.00 76.88 100 TYR A CA 1
ATOM 754 C C . TYR A 1 100 ? -15.138 -1.531 15.800 1.00 76.88 100 TYR A C 1
ATOM 756 O O . TYR A 1 100 ? -15.642 -1.224 16.882 1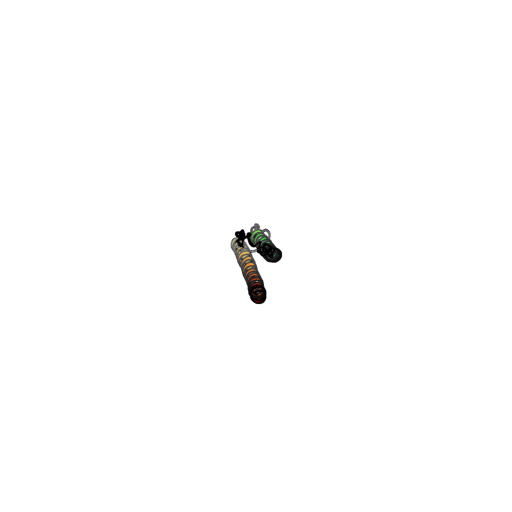.00 76.88 100 TYR A O 1
ATOM 764 N N . ARG A 1 101 ? -15.509 -0.933 14.665 1.00 71.94 101 ARG A N 1
ATOM 765 C CA . ARG A 1 101 ? -16.567 0.072 14.549 1.00 71.94 101 ARG A CA 1
ATOM 766 C C . ARG A 1 101 ? -17.938 -0.539 14.781 1.00 71.94 101 ARG A C 1
ATOM 768 O O . ARG A 1 101 ? -18.764 0.121 15.404 1.00 71.94 101 ARG A O 1
ATOM 775 N N . LEU A 1 102 ? -18.204 -1.730 14.245 1.00 72.06 102 LEU A N 1
ATOM 776 C CA . LEU A 1 102 ? -19.486 -2.414 14.403 1.00 72.06 102 LEU A CA 1
ATOM 777 C C . LEU A 1 102 ? -19.670 -2.912 15.843 1.00 72.06 102 LEU A C 1
ATOM 779 O O . LEU A 1 102 ? -20.719 -2.671 16.425 1.00 72.06 102 LEU A O 1
ATOM 783 N N . ALA A 1 103 ? -18.622 -3.476 16.445 1.00 70.00 103 ALA A N 1
ATOM 784 C CA . ALA A 1 103 ? -18.610 -3.939 17.834 1.00 70.00 103 ALA A CA 1
ATOM 785 C C . ALA A 1 103 ? -18.740 -2.807 18.870 1.00 70.00 103 ALA A C 1
ATOM 787 O O . ALA A 1 103 ? -19.128 -3.044 20.007 1.00 70.00 103 ALA A O 1
ATOM 788 N N . ARG A 1 104 ? -18.418 -1.564 18.491 1.00 61.59 104 ARG A N 1
ATOM 789 C CA . ARG A 1 104 ? -18.591 -0.368 19.332 1.00 61.59 104 ARG A CA 1
ATOM 790 C C . ARG A 1 104 ? -19.850 0.439 19.004 1.00 61.59 104 ARG A C 1
ATOM 792 O O . ARG A 1 104 ? -19.968 1.569 19.486 1.00 61.59 104 ARG A O 1
ATOM 799 N N . ARG A 1 105 ? -20.767 -0.084 18.178 1.00 56.06 105 ARG A N 1
ATOM 800 C CA . ARG A 1 105 ? -22.098 0.524 18.025 1.00 56.06 105 ARG A CA 1
ATOM 801 C C . ARG A 1 105 ? -22.908 0.193 19.289 1.00 56.06 105 ARG A C 1
ATOM 803 O O . ARG A 1 105 ? -23.090 -0.993 19.544 1.00 56.06 105 ARG A O 1
ATOM 810 N N . PRO A 1 106 ? -23.289 1.194 20.106 1.00 54.78 106 PRO A N 1
ATOM 811 C CA . PRO A 1 106 ? -24.181 0.980 21.242 1.00 54.78 106 PRO A CA 1
ATOM 812 C C . PRO A 1 106 ? -25.586 0.591 20.780 1.00 54.78 106 PRO A C 1
ATOM 814 O O . PRO A 1 106 ? -25.955 0.980 19.644 1.00 54.78 106 PRO A O 1
#

Foldseek 3Di:
DDPPDDPPDPDPDPDPDDPDDPPPPPPCVLVVVVVVLVVVLVVVLVVLLVVLPDCQPPCDPDDSVVSNVVSVVVSVVVSVVSVVVSVVVVVVSVVVVVVVVVVPDD

Radius of gyration: 33.55 Å; chains: 1; bounding box: 95×44×82 Å

Organism: NCBI:txid66428

Sequence (106 aa):
MIVMSIPQANAPQWQPQPPPRSPRKKHRVFLWVFLGVQLLFLIWLIAGIASGSGTPEDCGTLDKQACNDAENAGTAIGVGLIIVLWAVVDVILGITYAVYRLARRP

pLDDT: mean 76.44, std 12.53, range [43.25, 94.19]

Secondary structure (DSSP, 8-state):
----------------PPPP-------HHHHHHHHHHHHHHHHHHHHHHHHT-S--TT-TTS-HHHHHHHHHHHHHHHHHHHHHHHHHHHHHHHHHHHHHHHHT--